Protein AF-A0A946V9C9-F1 (afdb_monomer)

Radius of gyration: 12.34 Å; Cα contacts (8 Å, |Δi|>4): 45; chains: 1; bounding box: 28×13×36 Å

Structure (mmCIF, N/CA/C/O backbone):
data_AF-A0A946V9C9-F1
#
_entry.id   AF-A0A946V9C9-F1
#
loop_
_atom_site.group_PDB
_atom_sit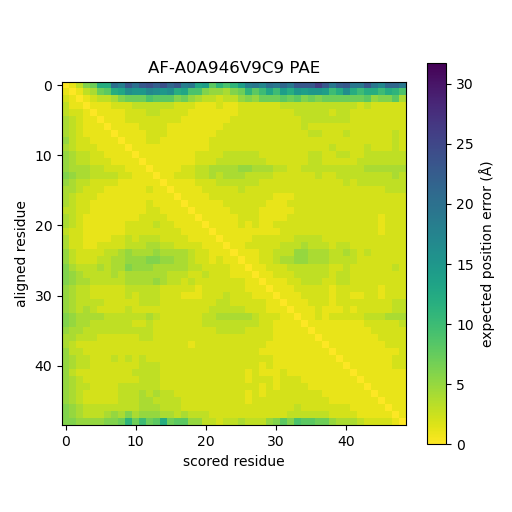e.id
_atom_site.type_symbol
_atom_site.label_atom_id
_atom_site.label_alt_id
_atom_site.label_comp_id
_atom_site.label_asym_id
_atom_site.label_entity_id
_atom_site.label_seq_id
_atom_site.pdbx_PDB_ins_code
_atom_site.Cartn_x
_atom_site.Cartn_y
_atom_site.Cartn_z
_atom_site.occupancy
_atom_site.B_iso_or_equiv
_atom_site.auth_seq_id
_atom_site.auth_comp_id
_atom_site.auth_asym_id
_atom_site.auth_atom_id
_atom_site.pdbx_PDB_model_num
ATOM 1 N N . MET A 1 1 ? 0.415 -5.147 -26.513 1.00 69.50 1 MET A N 1
ATOM 2 C CA . MET A 1 1 ? -0.067 -5.977 -25.388 1.00 69.50 1 MET A CA 1
ATOM 3 C C . MET A 1 1 ? -0.650 -5.049 -24.340 1.00 69.50 1 MET A C 1
ATOM 5 O O . MET A 1 1 ? -0.130 -3.951 -24.189 1.00 69.50 1 MET A O 1
ATOM 9 N N . THR A 1 2 ? -1.727 -5.448 -23.674 1.00 86.88 2 THR A N 1
ATOM 10 C CA . THR A 1 2 ? -2.308 -4.687 -22.558 1.00 86.88 2 THR A CA 1
ATOM 11 C C . THR A 1 2 ? -1.461 -4.917 -21.306 1.00 86.88 2 THR A C 1
ATOM 13 O O . THR A 1 2 ? -1.055 -6.053 -21.067 1.00 86.88 2 THR A O 1
ATOM 16 N N . ALA A 1 3 ? -1.171 -3.865 -20.538 1.00 92.25 3 ALA A N 1
ATOM 17 C CA . ALA A 1 3 ? -0.393 -3.978 -19.304 1.00 92.25 3 ALA A CA 1
ATOM 18 C C . ALA A 1 3 ? -1.129 -4.823 -18.249 1.00 92.25 3 ALA A C 1
ATOM 20 O O . ALA A 1 3 ? -2.357 -4.761 -18.141 1.00 92.25 3 ALA A O 1
ATOM 21 N N . ARG A 1 4 ? -0.376 -5.595 -17.461 1.00 97.44 4 ARG A N 1
ATOM 22 C CA . ARG A 1 4 ? -0.880 -6.421 -16.357 1.00 97.44 4 ARG A CA 1
ATOM 23 C C . ARG A 1 4 ? -1.152 -5.545 -15.140 1.00 97.44 4 ARG A C 1
ATOM 25 O O . ARG A 1 4 ? -0.294 -5.369 -14.272 1.00 97.44 4 ARG A O 1
ATOM 32 N N . THR A 1 5 ? -2.357 -4.993 -15.089 1.00 97.50 5 THR A N 1
ATOM 33 C CA . THR A 1 5 ? -2.789 -4.093 -14.021 1.00 97.50 5 THR A CA 1
ATOM 34 C C . THR A 1 5 ? -3.965 -4.662 -13.236 1.00 97.50 5 THR A C 1
ATOM 36 O O . THR A 1 5 ? -4.776 -5.427 -13.757 1.00 97.50 5 THR A O 1
ATOM 39 N N . ALA A 1 6 ? -4.052 -4.292 -11.960 1.00 97.94 6 ALA A N 1
ATOM 40 C CA . ALA A 1 6 ? -5.170 -4.630 -11.090 1.00 97.94 6 ALA A CA 1
ATOM 41 C C . ALA A 1 6 ? -5.470 -3.474 -10.129 1.00 97.94 6 ALA A C 1
ATOM 43 O O . ALA A 1 6 ? -4.569 -2.740 -9.720 1.00 97.94 6 ALA A O 1
ATOM 44 N N . SER A 1 7 ? -6.743 -3.338 -9.763 1.00 98.06 7 SER A N 1
ATOM 45 C CA . SER A 1 7 ? -7.204 -2.442 -8.705 1.00 98.06 7 SER A CA 1
ATOM 46 C C . SER A 1 7 ? -8.075 -3.236 -7.743 1.00 98.06 7 SER A C 1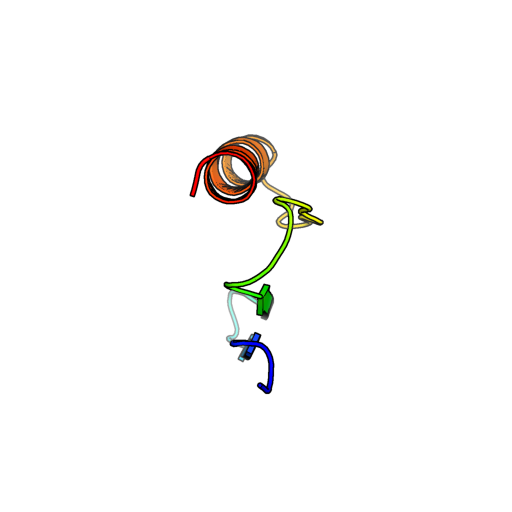
ATOM 48 O O . SER A 1 7 ? -8.941 -3.994 -8.186 1.00 98.06 7 SER A O 1
ATOM 50 N N . VAL A 1 8 ? -7.830 -3.091 -6.445 1.00 98.31 8 VAL A N 1
ATOM 51 C CA . VAL A 1 8 ? -8.572 -3.779 -5.387 1.00 98.31 8 VAL A CA 1
ATOM 52 C C . VAL A 1 8 ? -8.950 -2.770 -4.317 1.00 98.31 8 VAL A C 1
ATOM 54 O O . VAL A 1 8 ? -8.110 -2.011 -3.834 1.00 98.31 8 VAL A O 1
ATOM 57 N N . GLU A 1 9 ? -10.214 -2.809 -3.918 1.00 98.56 9 GLU A N 1
ATOM 58 C CA . GLU A 1 9 ? -10.736 -2.056 -2.787 1.00 98.56 9 GLU A CA 1
ATOM 59 C C . GLU A 1 9 ? -11.291 -3.032 -1.749 1.00 98.56 9 GLU A C 1
ATOM 61 O O . GLU A 1 9 ? -11.974 -4.003 -2.089 1.00 98.56 9 GLU A O 1
ATOM 66 N N . ARG A 1 10 ? -10.969 -2.800 -0.477 1.00 98.31 10 ARG A N 1
ATOM 67 C CA . ARG A 1 10 ? -11.454 -3.599 0.646 1.00 98.31 10 ARG A CA 1
ATOM 68 C C . ARG A 1 10 ? -1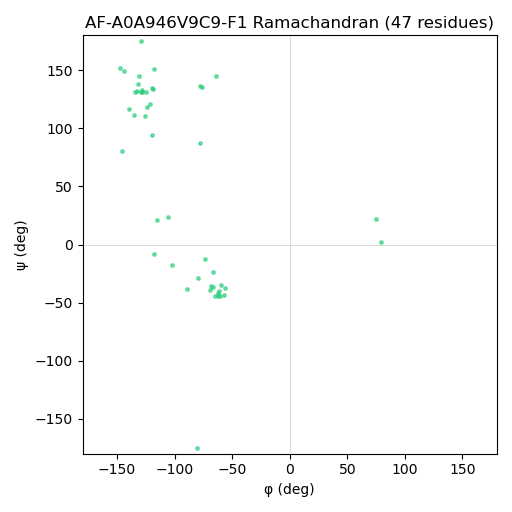1.786 -2.687 1.813 1.00 98.31 10 ARG A C 1
ATOM 70 O O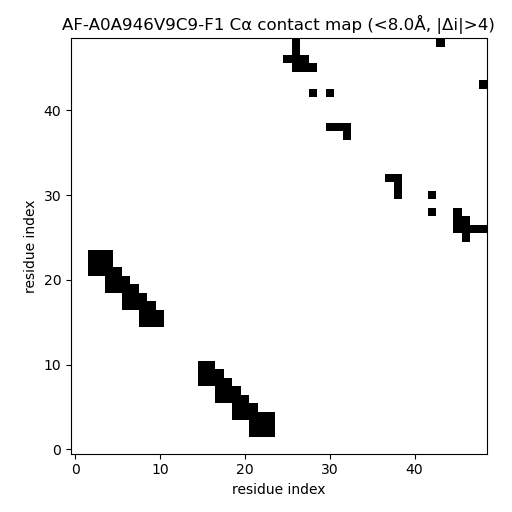 . ARG A 1 10 ? -10.899 -2.099 2.426 1.00 98.31 10 ARG A O 1
ATOM 77 N N . ASN A 1 11 ? -13.061 -2.691 2.171 1.00 98.44 11 ASN A N 1
ATOM 78 C CA . ASN A 1 11 ? -13.611 -1.839 3.209 1.00 98.44 11 ASN A CA 1
ATOM 79 C C . ASN A 1 11 ? -14.243 -2.714 4.294 1.00 98.44 11 ASN A C 1
ATOM 81 O O . ASN A 1 11 ? -15.130 -3.522 4.018 1.00 98.44 11 ASN A O 1
ATOM 85 N N . THR A 1 12 ? -13.756 -2.576 5.524 1.00 98.25 12 THR A N 1
ATOM 86 C CA . THR A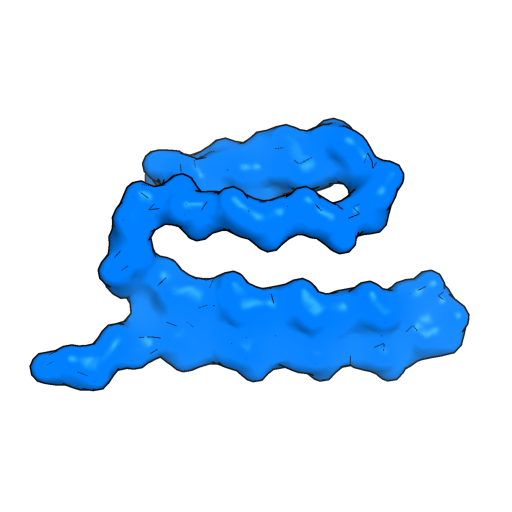 1 12 ? -14.302 -3.207 6.733 1.00 98.25 12 THR A CA 1
ATOM 87 C C . THR A 1 12 ? -14.505 -2.149 7.818 1.00 98.25 12 THR A C 1
ATOM 89 O O . THR A 1 12 ? -14.128 -0.990 7.647 1.00 98.25 12 THR A O 1
ATOM 92 N N . ASN A 1 13 ? -15.089 -2.522 8.958 1.00 98.44 13 ASN A N 1
ATOM 93 C CA . ASN A 1 13 ? -15.276 -1.573 10.060 1.00 98.44 13 ASN A CA 1
ATOM 94 C C . ASN A 1 13 ? -13.947 -1.124 10.693 1.00 98.44 13 ASN A C 1
ATOM 96 O O . ASN A 1 13 ? -13.880 -0.062 11.300 1.00 98.44 13 ASN A O 1
ATOM 100 N N . GLU A 1 14 ? -12.892 -1.923 10.554 1.00 98.19 14 GLU A N 1
ATOM 101 C CA . GLU A 1 14 ? -11.570 -1.665 11.119 1.00 98.19 14 GLU A CA 1
ATOM 102 C C . GLU A 1 14 ? -10.683 -0.847 10.176 1.00 98.19 14 GLU A C 1
ATOM 104 O O . GLU A 1 14 ? -9.906 -0.012 10.632 1.00 98.19 14 GLU A O 1
ATOM 109 N N . THR A 1 15 ? -10.757 -1.106 8.864 1.00 97.62 15 THR A N 1
ATOM 110 C CA . THR A 1 15 ? -9.846 -0.509 7.875 1.00 97.62 15 THR A CA 1
ATOM 111 C C . THR A 1 15 ? -10.526 -0.273 6.533 1.00 97.62 15 THR A C 1
ATOM 113 O O . THR A 1 15 ? -11.442 -0.992 6.139 1.00 97.62 15 THR A O 1
ATOM 116 N N . GLN A 1 16 ? -10.036 0.727 5.811 1.00 98.19 16 GLN A N 1
ATOM 117 C CA . GLN A 1 16 ? -10.448 1.054 4.449 1.00 98.19 16 GLN A CA 1
ATOM 118 C C . GLN A 1 16 ? -9.179 1.044 3.598 1.00 98.19 16 GLN A C 1
ATOM 120 O O . GLN A 1 16 ? -8.233 1.774 3.903 1.00 98.19 16 GLN A O 1
ATOM 125 N N . ILE A 1 17 ? -9.111 0.165 2.601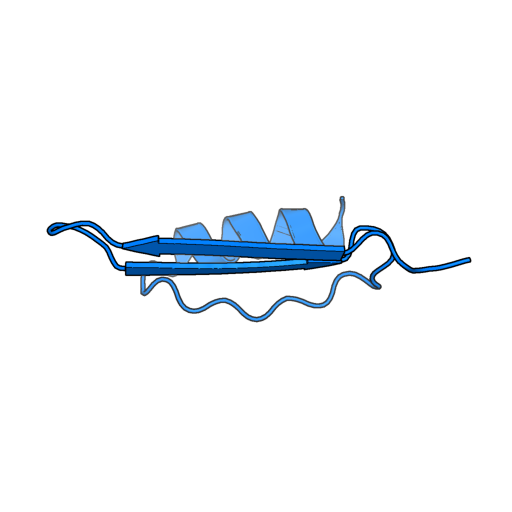 1.00 98.12 17 ILE A N 1
ATOM 126 C CA . ILE A 1 17 ? -7.884 -0.112 1.846 1.00 98.12 17 ILE A CA 1
ATOM 127 C C . ILE A 1 17 ? -8.177 -0.020 0.351 1.00 98.12 17 ILE A C 1
ATOM 129 O O . ILE A 1 17 ? -9.096 -0.662 -0.151 1.00 98.12 17 ILE A O 1
ATOM 133 N N . SER A 1 18 ? -7.332 0.719 -0.366 1.00 98.31 18 SER A N 1
ATOM 134 C CA . SER A 1 18 ? -7.323 0.801 -1.826 1.00 98.31 18 SER A CA 1
ATOM 135 C C . SER A 1 18 ? -5.910 0.534 -2.338 1.00 98.31 18 SER A C 1
ATOM 137 O O . SER A 1 18 ? -4.945 1.100 -1.820 1.00 98.31 18 SER A O 1
ATOM 139 N N . VAL A 1 19 ? -5.781 -0.353 -3.324 1.00 98.06 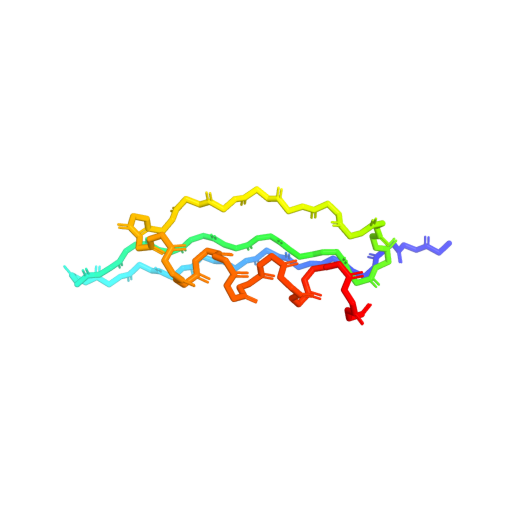19 VAL A N 1
ATOM 140 C CA . VAL A 1 19 ? -4.502 -0.732 -3.934 1.00 98.06 19 VAL A CA 1
ATOM 141 C C . VAL A 1 19 ? -4.645 -0.749 -5.447 1.00 98.06 19 VAL A C 1
ATOM 143 O O . VAL A 1 19 ? -5.541 -1.397 -5.984 1.00 98.06 19 VAL A O 1
ATOM 146 N N . GLN A 1 20 ? -3.704 -0.103 -6.131 1.00 98.00 20 GLN A N 1
ATOM 147 C CA . GLN A 1 20 ? -3.508 -0.225 -7.570 1.00 98.00 20 GLN A CA 1
ATOM 148 C C . GLN A 1 20 ? -2.108 -0.779 -7.837 1.00 98.00 20 GLN A C 1
ATOM 150 O O . GLN A 1 20 ? -1.132 -0.320 -7.247 1.00 98.00 20 GLN A O 1
ATOM 155 N N . LEU A 1 21 ? -2.014 -1.768 -8.723 1.00 97.06 21 LEU A N 1
ATOM 156 C CA . LEU A 1 21 ? -0.764 -2.439 -9.064 1.00 97.06 21 LEU A CA 1
ATOM 157 C C . LEU A 1 21 ? -0.607 -2.539 -10.581 1.00 97.06 21 LEU A C 1
ATOM 159 O O . LEU A 1 21 ? -1.556 -2.876 -11.290 1.00 97.06 21 LEU A O 1
ATOM 163 N N . ASN A 1 22 ? 0.610 -2.288 -11.059 1.00 97.12 22 ASN A N 1
ATOM 164 C CA . ASN A 1 22 ? 1.036 -2.551 -12.428 1.00 97.12 22 ASN A CA 1
ATOM 165 C C . ASN A 1 22 ? 2.295 -3.427 -12.397 1.00 97.12 22 ASN A C 1
ATOM 167 O O . ASN A 1 22 ? 3.355 -2.954 -11.993 1.00 97.12 22 ASN A O 1
ATOM 171 N N . LEU A 1 23 ? 2.178 -4.686 -12.832 1.00 96.06 23 LEU A N 1
ATOM 172 C CA . LEU A 1 23 ? 3.300 -5.635 -12.867 1.00 96.06 23 LEU A CA 1
ATOM 173 C C . LEU A 1 23 ? 4.307 -5.341 -13.990 1.00 96.06 23 LEU A C 1
ATOM 175 O O . LEU A 1 23 ? 5.388 -5.916 -13.999 1.00 96.06 23 LEU A O 1
ATOM 179 N N . ASP A 1 24 ? 3.951 -4.474 -14.936 1.00 96.31 24 ASP A N 1
ATOM 180 C CA . ASP A 1 24 ? 4.821 -4.010 -16.023 1.00 96.31 24 ASP A CA 1
ATOM 181 C C . ASP A 1 24 ? 5.292 -2.557 -15.772 1.00 96.31 24 ASP A C 1
ATOM 183 O O . ASP A 1 24 ? 5.561 -1.803 -16.708 1.00 96.31 24 ASP A O 1
ATOM 187 N N . GLY A 1 25 ? 5.300 -2.124 -14.505 1.00 92.94 25 GLY A N 1
ATOM 188 C CA . GLY A 1 25 ? 5.700 -0.782 -14.075 1.00 92.94 25 GLY A CA 1
ATOM 189 C C . GLY A 1 25 ? 7.217 -0.577 -13.973 1.00 92.94 25 GLY A C 1
ATOM 190 O O . GLY A 1 25 ? 8.015 -1.444 -14.309 1.00 92.94 25 GLY A O 1
ATOM 191 N N . THR A 1 26 ? 7.622 0.598 -13.484 1.00 95.31 26 THR A N 1
ATOM 192 C CA . THR A 1 26 ? 9.033 1.033 -13.388 1.00 95.31 26 THR A CA 1
ATOM 193 C C . THR A 1 26 ? 9.519 1.227 -11.946 1.00 95.31 26 THR A C 1
ATOM 195 O O . THR A 1 26 ? 10.469 1.965 -11.696 1.00 95.31 26 THR A O 1
ATOM 198 N N . GLY A 1 27 ? 8.835 0.604 -10.984 1.00 93.69 27 GLY A N 1
ATOM 199 C CA . GLY A 1 27 ? 9.149 0.692 -9.555 1.00 93.69 27 GLY A CA 1
ATOM 200 C C . GLY A 1 27 ? 8.757 2.000 -8.866 1.00 93.69 27 GLY A C 1
ATOM 201 O O . GLY A 1 27 ? 9.290 2.340 -7.811 1.00 93.69 27 GLY A O 1
ATOM 202 N N . GLN A 1 28 ? 7.809 2.740 -9.447 1.00 95.00 28 GLN A N 1
ATOM 203 C CA . GLN A 1 28 ? 7.178 3.884 -8.787 1.00 95.00 28 GLN A CA 1
ATOM 204 C C . GLN A 1 28 ? 6.166 3.412 -7.737 1.00 95.00 28 GLN A C 1
ATOM 206 O O . GLN A 1 28 ? 5.349 2.532 -8.008 1.00 95.00 28 GLN A O 1
ATOM 211 N N . SER A 1 29 ? 6.192 4.034 -6.557 1.00 95.94 29 SER A N 1
ATOM 212 C CA . SER A 1 29 ? 5.267 3.759 -5.459 1.00 95.94 29 SER A CA 1
ATOM 213 C C . SER A 1 29 ? 4.679 5.069 -4.917 1.00 95.94 29 SER A C 1
ATOM 215 O O . SER A 1 29 ? 5.331 6.114 -4.902 1.00 95.94 29 SER A O 1
ATOM 217 N N . SER A 1 30 ? 3.416 5.031 -4.493 1.00 97.12 30 SER A N 1
ATOM 218 C CA . SER A 1 30 ? 2.784 6.097 -3.714 1.00 97.12 30 SER A CA 1
ATOM 219 C C . SER A 1 30 ? 2.010 5.431 -2.591 1.00 97.12 30 SER A C 1
ATOM 221 O O . SER A 1 30 ? 1.065 4.683 -2.837 1.00 97.12 30 SER A O 1
ATOM 223 N N . LEU A 1 31 ? 2.478 5.626 -1.362 1.00 97.06 31 LEU A N 1
ATOM 224 C CA . LEU A 1 31 ? 2.035 4.864 -0.203 1.00 97.06 31 LEU A CA 1
ATOM 225 C C . LEU A 1 31 ? 1.544 5.829 0.868 1.00 97.06 31 LEU A C 1
ATOM 227 O O . LEU A 1 31 ? 2.211 6.811 1.185 1.00 97.06 31 LEU A O 1
ATOM 231 N N . LYS A 1 32 ? 0.354 5.551 1.400 1.00 97.25 32 LYS A N 1
ATOM 232 C CA . LYS A 1 32 ? -0.244 6.303 2.503 1.00 97.25 32 LYS A CA 1
ATOM 233 C C . LYS A 1 32 ? -1.054 5.356 3.376 1.00 97.25 32 LYS A C 1
ATOM 235 O O . LYS A 1 32 ? -2.268 5.241 3.244 1.00 97.25 32 LYS A O 1
ATOM 240 N N . THR A 1 33 ? -0.354 4.650 4.246 1.00 96.19 33 THR A N 1
ATOM 241 C CA . THR A 1 33 ? -0.919 3.689 5.202 1.00 96.19 33 THR A CA 1
ATOM 242 C C . THR A 1 33 ? -1.006 4.268 6.613 1.00 96.19 33 THR A C 1
ATOM 244 O O . THR A 1 33 ? -1.727 3.735 7.449 1.00 96.19 33 THR A O 1
ATOM 247 N N . GLY A 1 34 ? -0.274 5.356 6.891 1.00 96.06 34 GLY A N 1
ATOM 248 C CA . GLY A 1 34 ? -0.159 5.938 8.233 1.00 96.06 34 GLY A CA 1
ATOM 249 C C . GLY A 1 34 ? 0.828 5.200 9.145 1.00 96.06 34 GLY A C 1
ATOM 250 O O . GLY A 1 34 ? 0.995 5.590 10.298 1.00 96.06 34 GLY A O 1
ATOM 251 N N . LEU A 1 35 ? 1.502 4.163 8.635 1.00 97.81 35 LEU A N 1
ATOM 252 C CA . LEU A 1 35 ? 2.514 3.378 9.338 1.00 97.81 35 LEU A CA 1
ATOM 253 C C . LEU A 1 35 ? 3.858 3.485 8.593 1.00 97.81 35 LEU A C 1
ATOM 255 O O . LEU A 1 35 ? 4.111 2.694 7.682 1.00 97.81 35 LEU A O 1
ATOM 259 N N . PRO A 1 36 ? 4.755 4.413 8.981 1.00 97.56 36 PRO A N 1
ATOM 260 C CA . PRO A 1 36 ? 5.951 4.735 8.193 1.00 97.56 36 PRO A CA 1
ATOM 261 C C . PRO A 1 36 ? 6.866 3.540 7.897 1.00 97.56 36 PRO A C 1
ATOM 263 O O . PRO A 1 36 ? 7.411 3.416 6.804 1.00 97.56 36 PRO A O 1
ATOM 266 N N . PHE A 1 37 ? 7.021 2.619 8.853 1.00 98.06 37 PHE A N 1
ATOM 267 C CA . PHE A 1 37 ? 7.846 1.428 8.641 1.00 98.06 37 PHE A CA 1
ATOM 268 C C . PHE A 1 37 ? 7.233 0.469 7.611 1.00 98.06 37 PHE A C 1
ATOM 270 O O . PHE A 1 37 ? 7.951 -0.132 6.817 1.00 98.06 37 PHE A O 1
ATOM 277 N N . PHE A 1 38 ? 5.906 0.345 7.585 1.00 98.00 38 PHE A N 1
ATOM 278 C CA . PHE A 1 38 ? 5.229 -0.500 6.606 1.00 98.00 38 PHE A CA 1
ATOM 279 C C . PHE A 1 38 ? 5.342 0.081 5.192 1.00 98.00 38 PHE A C 1
ATOM 281 O O . PHE A 1 38 ? 5.603 -0.655 4.244 1.00 98.00 38 PHE A O 1
ATOM 288 N N . GLU A 1 39 ? 5.244 1.405 5.061 1.00 98.19 39 GLU A N 1
ATOM 289 C CA . GLU A 1 39 ? 5.491 2.105 3.794 1.00 98.19 39 GLU A CA 1
ATOM 290 C C . GLU A 1 39 ? 6.919 1.869 3.305 1.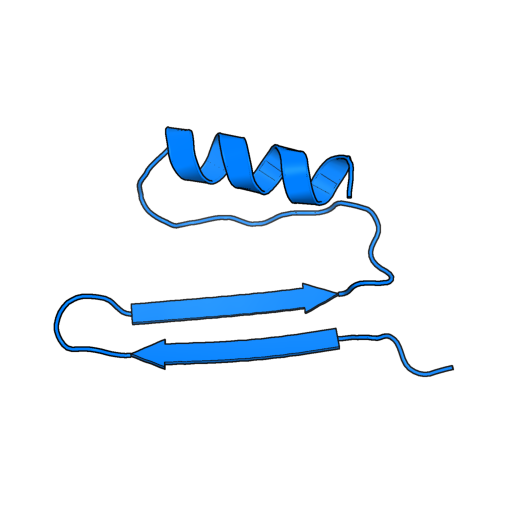00 98.19 39 GLU A C 1
ATOM 292 O O . GLU A 1 39 ? 7.117 1.526 2.142 1.00 98.19 39 GLU A O 1
ATOM 297 N N . HIS A 1 40 ? 7.906 1.959 4.203 1.00 97.25 40 HIS A N 1
ATOM 298 C CA . HIS A 1 40 ? 9.296 1.650 3.874 1.00 97.25 40 HIS A CA 1
ATOM 299 C C . HIS A 1 40 ? 9.459 0.222 3.330 1.00 97.25 40 HIS A C 1
ATOM 301 O O . HIS A 1 40 ? 10.144 0.031 2.327 1.00 97.25 40 HIS A O 1
ATOM 307 N N . MET A 1 41 ? 8.804 -0.770 3.943 1.00 97.38 41 MET A N 1
ATOM 308 C CA . MET A 1 41 ? 8.848 -2.162 3.479 1.00 97.38 41 MET A CA 1
ATOM 309 C C . MET A 1 41 ? 8.201 -2.347 2.100 1.00 97.38 41 MET A C 1
ATOM 311 O O . MET A 1 41 ? 8.783 -3.009 1.243 1.00 97.38 41 MET A O 1
ATOM 315 N N . ILE A 1 42 ? 7.028 -1.753 1.850 1.00 97.44 42 ILE A N 1
ATOM 316 C CA . ILE A 1 42 ? 6.364 -1.858 0.538 1.00 97.44 42 ILE A CA 1
ATOM 317 C C . ILE A 1 42 ? 7.170 -1.136 -0.550 1.00 97.44 42 ILE A C 1
ATOM 319 O O . ILE A 1 42 ? 7.255 -1.629 -1.673 1.00 97.44 42 ILE A O 1
ATOM 323 N N . ASP A 1 43 ? 7.797 -0.002 -0.235 1.00 97.00 43 ASP A N 1
ATOM 324 C CA . ASP A 1 43 ? 8.632 0.726 -1.194 1.00 97.00 43 ASP A CA 1
ATOM 325 C C . ASP A 1 43 ? 9.809 -0.131 -1.695 1.00 97.00 43 ASP A C 1
ATOM 327 O O . ASP A 1 43 ? 10.142 -0.087 -2.879 1.00 97.00 43 ASP A O 1
ATOM 331 N N . GLN A 1 44 ? 10.387 -0.987 -0.840 1.00 96.75 44 GLN A N 1
ATOM 332 C CA . GLN A 1 44 ? 11.404 -1.955 -1.274 1.00 96.75 44 GLN A CA 1
ATOM 333 C C .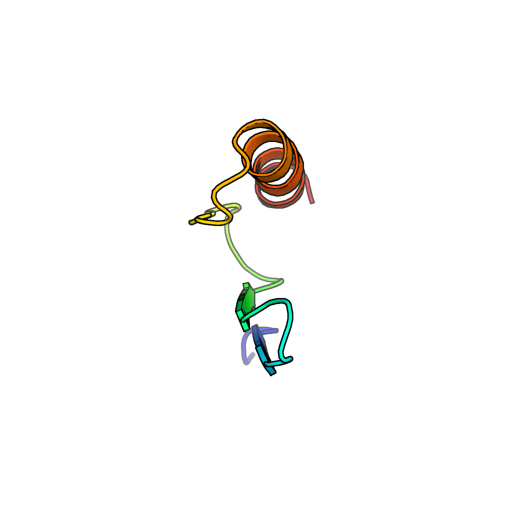 GLN A 1 44 ? 10.848 -2.961 -2.290 1.00 96.75 44 GLN A C 1
ATOM 335 O O . GLN A 1 44 ? 11.513 -3.253 -3.281 1.00 96.75 44 GLN A O 1
ATOM 340 N N . ILE A 1 45 ? 9.626 -3.460 -2.077 1.00 96.25 45 ILE A N 1
ATOM 341 C CA . ILE A 1 45 ? 8.964 -4.382 -3.013 1.00 96.25 45 ILE A CA 1
ATOM 342 C C . ILE A 1 45 ? 8.757 -3.699 -4.367 1.00 96.25 45 ILE A C 1
ATOM 344 O O . ILE A 1 45 ? 9.058 -4.293 -5.395 1.00 96.25 45 ILE A O 1
ATOM 348 N N . ALA A 1 46 ? 8.296 -2.446 -4.379 1.00 95.50 46 ALA A N 1
ATOM 349 C CA . ALA A 1 46 ? 8.089 -1.709 -5.623 1.00 95.50 46 ALA A CA 1
ATOM 350 C C . ALA A 1 46 ? 9.397 -1.514 -6.410 1.00 95.50 46 ALA A C 1
ATOM 352 O O . ALA A 1 46 ? 9.393 -1.637 -7.629 1.00 95.50 46 ALA A O 1
ATOM 353 N N . ARG A 1 47 ? 10.518 -1.231 -5.737 1.00 95.56 47 ARG A N 1
ATOM 354 C CA . ARG A 1 47 ? 11.806 -0.948 -6.399 1.00 95.56 47 ARG A CA 1
ATOM 355 C C . ARG A 1 47 ? 12.570 -2.183 -6.865 1.00 95.56 47 ARG A C 1
ATOM 357 O O . ARG A 1 47 ? 13.374 -2.066 -7.787 1.00 95.56 47 ARG A O 1
ATOM 364 N N . HIS A 1 48 ? 12.395 -3.313 -6.187 1.00 95.31 48 HIS A N 1
ATOM 365 C CA . HIS A 1 48 ? 13.239 -4.498 -6.372 1.00 95.31 48 HIS A CA 1
ATOM 366 C C . HIS A 1 48 ? 12.490 -5.739 -6.874 1.00 95.31 48 HIS A C 1
ATOM 368 O O . HIS A 1 48 ? 13.145 -6.744 -7.156 1.00 95.31 48 HIS A O 1
ATOM 374 N N . GLY A 1 49 ? 11.156 -5.690 -6.931 1.00 86.06 49 GLY A N 1
ATOM 375 C CA . GLY A 1 49 ? 10.301 -6.763 -7.442 1.00 86.06 49 GLY A CA 1
ATOM 376 C C . GLY A 1 49 ? 10.154 -6.797 -8.957 1.00 86.06 49 GLY A C 1
ATOM 377 O O . GLY A 1 49 ? 10.715 -5.920 -9.650 1.00 86.06 49 GLY A O 1
#

Foldseek 3Di:
DDWPKDWDWDDDPVDTDIDIDTPPDQLDDDDDPVDVVVVVVVSCVSHPD

pLDDT: mean 95.99, std 4.57, range [69.5, 98.56]

Secondary structure (DSSP, 8-state):
----EEEEEEE-SS-EEEEEEETTS-S------S-HHHHHHHHHHHHH-

Mean predicted aligned error: 2.71 Å

Solvent-accessible surface area (backbone atoms only — not comparable to full-atom values): 3333 Å² total; per-residue (Å²): 133,84,77,59,62,54,75,52,76,52,78,56,98,88,48,78,46,78,50,76,49,55,81,77,61,89,41,78,76,87,81,87,82,90,45,72,70,59,46,55,55,51,49,50,48,40,62,72,105

Nearest PDB structures (foldseek):
  6v92-assembly1_L  TM=4.671E-01  e=5.666E+00  Saccharomyces cerevisiae S288C
  4rnd-assembly1_A  TM=3.212E-01  e=3.444E+00  Saccharomyces cerevisiae S288C
  4rnd-assembly1_C  TM=3.158E-01  e=5.277E+00  Saccharomyces cerevisiae S288C

Sequence (49 aa):
MTARTASVERNTNETQISVQLNLDGTGQSSLKTGLPFFEHMIDQIARHG